Protein AF-A0A956GMB3-F1 (afdb_monomer_lite)

Structure (mmCIF, N/CA/C/O backbone):
data_AF-A0A956GMB3-F1
#
_entry.id   AF-A0A956GMB3-F1
#
loop_
_atom_site.group_PDB
_atom_site.id
_atom_site.type_symbol
_atom_site.label_atom_id
_atom_site.label_alt_id
_atom_site.label_comp_id
_atom_site.label_asym_id
_atom_site.label_entity_id
_atom_site.label_seq_id
_atom_site.pdbx_PDB_ins_code
_atom_site.Cartn_x
_atom_site.Cartn_y
_atom_site.Cartn_z
_atom_site.occupancy
_atom_site.B_iso_or_equiv
_atom_site.auth_seq_id
_atom_site.auth_comp_id
_atom_site.auth_asym_id
_atom_site.auth_atom_id
_atom_site.pdbx_PDB_model_num
ATOM 1 N N . MET A 1 1 ? -28.097 29.805 33.392 1.00 46.03 1 MET A N 1
ATOM 2 C CA . MET A 1 1 ? -26.799 29.103 33.311 1.00 46.03 1 MET A CA 1
ATOM 3 C C . MET A 1 1 ? -26.499 28.799 31.849 1.00 46.03 1 MET A C 1
ATOM 5 O O . MET A 1 1 ? -27.359 28.229 31.196 1.00 46.03 1 MET A O 1
ATOM 9 N N . ARG A 1 2 ? -25.280 29.159 31.413 1.00 43.78 2 ARG A N 1
ATOM 10 C CA . ARG A 1 2 ? -24.575 28.815 30.157 1.00 43.78 2 ARG A CA 1
ATOM 11 C C . ARG A 1 2 ? -24.922 29.593 28.876 1.00 43.78 2 ARG A C 1
ATOM 13 O O . ARG A 1 2 ? -25.643 29.125 28.006 1.00 43.78 2 ARG A O 1
ATOM 20 N N . SER A 1 3 ? -24.266 30.752 28.773 1.00 45.84 3 SER A N 1
ATOM 21 C CA . SER A 1 3 ? -23.783 31.377 27.534 1.00 45.84 3 SER A CA 1
ATOM 22 C C . SER A 1 3 ? -22.608 30.597 26.931 1.00 45.84 3 SER A C 1
ATOM 24 O O . SER A 1 3 ? -21.753 30.156 27.694 1.00 45.84 3 SER A O 1
ATOM 26 N N . LEU A 1 4 ? -22.518 30.538 25.596 1.00 49.75 4 LEU A N 1
ATOM 27 C CA . LEU A 1 4 ? -21.288 30.378 24.792 1.00 49.75 4 LEU A CA 1
ATOM 28 C C . LEU A 1 4 ? -21.549 31.108 23.454 1.00 49.75 4 LEU A C 1
ATOM 30 O O . LEU A 1 4 ? -22.354 30.645 22.656 1.00 49.75 4 LEU A O 1
ATOM 34 N N . SER A 1 5 ? -21.252 32.406 23.358 1.00 47.38 5 SER A N 1
ATOM 35 C CA . SER A 1 5 ? -19.979 33.047 22.967 1.00 47.38 5 SER A CA 1
ATOM 36 C C . SER A 1 5 ? -19.637 32.871 21.485 1.00 47.38 5 SER A C 1
ATOM 38 O O . SER A 1 5 ? -19.211 31.807 21.045 1.00 47.38 5 SER A O 1
ATOM 40 N N . SER A 1 6 ? -19.851 33.969 20.758 1.00 50.16 6 SER A N 1
ATO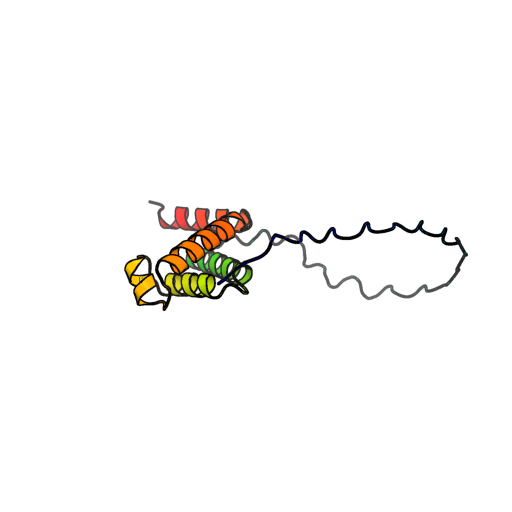M 41 C CA . SER A 1 6 ? -19.617 34.192 19.335 1.00 50.16 6 SER A CA 1
ATOM 42 C C . SER A 1 6 ? -18.199 33.872 18.870 1.00 50.16 6 SER A C 1
ATOM 44 O O . SER A 1 6 ? -17.217 34.103 19.567 1.00 50.16 6 SER A O 1
ATOM 46 N N . TYR A 1 7 ? -18.147 33.423 17.620 1.00 48.78 7 TYR A N 1
ATOM 47 C CA . TYR A 1 7 ? -16.984 33.302 16.755 1.00 48.78 7 TYR A CA 1
ATOM 48 C C . TYR A 1 7 ? -16.135 34.586 16.716 1.00 48.78 7 TYR A C 1
ATOM 50 O O . TYR A 1 7 ? -16.577 35.609 16.191 1.00 48.78 7 TYR A O 1
ATOM 58 N N . GLU A 1 8 ? -14.887 34.509 17.178 1.00 47.59 8 GLU A N 1
ATOM 59 C CA . GLU A 1 8 ? -13.828 35.449 16.802 1.00 47.59 8 GLU A CA 1
ATOM 60 C C . GLU A 1 8 ? -13.085 34.902 15.576 1.00 47.59 8 GLU A C 1
ATOM 62 O O . GLU A 1 8 ? -12.392 33.888 15.638 1.00 47.59 8 GLU A O 1
ATOM 67 N N . VAL A 1 9 ? -13.241 35.578 14.436 1.00 54.31 9 VAL A N 1
ATOM 68 C CA . VAL A 1 9 ? -12.438 35.348 13.229 1.00 54.31 9 VAL A CA 1
ATOM 69 C C . VAL A 1 9 ? -11.309 36.371 13.228 1.00 54.31 9 VAL A C 1
ATOM 71 O O . VAL A 1 9 ? -11.477 37.525 12.826 1.00 54.31 9 VAL A O 1
ATOM 74 N N . THR A 1 10 ? -10.142 35.945 13.696 1.00 49.38 10 THR A N 1
ATOM 75 C CA . THR A 1 10 ? -8.921 36.750 13.700 1.00 49.38 10 THR A CA 1
ATOM 76 C C . THR A 1 10 ? -8.421 36.929 12.265 1.00 49.38 10 THR A C 1
ATOM 78 O O . THR A 1 10 ? -7.951 35.994 11.619 1.00 49.38 10 THR A O 1
ATOM 81 N N . ARG A 1 11 ? -8.536 38.156 11.741 1.00 51.34 11 ARG A N 1
ATOM 82 C CA . ARG A 1 11 ? -7.979 38.565 10.442 1.00 51.34 11 ARG A CA 1
ATOM 83 C C . ARG A 1 11 ? -6.453 38.455 10.473 1.00 51.34 11 ARG A C 1
ATOM 85 O O . ARG A 1 11 ? -5.786 39.239 11.147 1.00 51.34 11 ARG A O 1
ATOM 92 N N . HIS A 1 12 ? -5.899 37.521 9.707 1.00 41.56 12 HIS A N 1
ATOM 93 C CA . HIS A 1 12 ? -4.457 37.432 9.512 1.00 41.56 12 HIS A CA 1
ATOM 94 C C . HIS A 1 12 ? -3.931 38.602 8.666 1.00 41.56 12 HIS A C 1
ATOM 96 O O . HIS A 1 12 ? -4.518 39.015 7.665 1.00 41.56 12 HIS A O 1
ATOM 102 N N . LYS A 1 13 ? -2.824 39.158 9.164 1.00 50.97 13 LYS A N 1
ATOM 103 C CA . LYS A 1 13 ? -2.121 40.361 8.719 1.00 50.97 13 LYS A CA 1
ATOM 104 C C . LYS A 1 13 ? -1.636 40.266 7.269 1.00 50.97 13 LYS A C 1
ATOM 106 O O . LYS A 1 13 ? -1.100 39.250 6.842 1.00 50.97 13 LYS A O 1
ATOM 111 N N . ARG A 1 14 ? -1.758 41.395 6.561 1.00 48.88 14 ARG A N 1
ATOM 112 C CA . ARG A 1 14 ? -1.132 41.673 5.263 1.00 48.88 14 ARG A CA 1
ATOM 113 C C . ARG A 1 14 ? 0.388 41.536 5.374 1.00 48.88 14 ARG A C 1
ATOM 115 O O . ARG A 1 14 ? 1.004 42.211 6.198 1.00 48.88 14 ARG A O 1
ATOM 122 N N . LEU A 1 15 ? 0.969 40.694 4.527 1.00 51.78 15 LEU A N 1
ATOM 123 C CA . LEU A 1 15 ? 2.410 40.612 4.324 1.00 51.78 15 LEU A CA 1
ATOM 124 C C . LEU A 1 15 ? 2.864 41.850 3.543 1.00 51.78 15 LEU A C 1
ATOM 126 O O . LEU A 1 15 ? 2.347 42.144 2.466 1.00 51.78 15 LEU A O 1
ATOM 130 N N . GLN A 1 16 ? 3.791 42.600 4.134 1.00 51.66 16 GLN A N 1
ATOM 131 C CA . GLN A 1 16 ? 4.478 43.720 3.503 1.00 51.66 16 GLN A CA 1
ATOM 132 C C . GLN A 1 16 ? 5.580 43.161 2.599 1.00 51.66 16 GLN A C 1
ATOM 134 O O . GLN A 1 16 ? 6.449 42.428 3.063 1.00 51.66 16 GLN A O 1
ATOM 139 N N . THR A 1 17 ? 5.541 43.498 1.313 1.00 52.00 17 THR A N 1
ATOM 140 C CA . THR A 1 17 ? 6.609 43.206 0.353 1.00 52.00 17 THR A CA 1
ATOM 141 C C . THR A 1 17 ? 7.610 44.357 0.362 1.00 52.00 17 THR A C 1
ATOM 143 O O . THR A 1 17 ? 7.262 45.484 0.008 1.00 52.00 17 THR A O 1
ATOM 146 N N . THR A 1 18 ? 8.844 44.088 0.775 1.00 55.12 18 THR A N 1
ATOM 147 C CA . THR A 1 18 ? 9.978 45.007 0.637 1.00 55.12 18 THR A CA 1
ATOM 148 C C . THR A 1 18 ? 10.533 44.953 -0.795 1.00 55.12 18 THR A C 1
ATOM 150 O O . THR A 1 18 ? 10.587 43.873 -1.386 1.00 55.12 18 THR A O 1
ATOM 153 N N . PRO A 1 19 ? 10.937 46.090 -1.390 1.00 60.25 19 PRO A N 1
ATOM 154 C CA . PRO A 1 19 ? 11.569 46.102 -2.704 1.00 60.25 19 PRO A CA 1
ATOM 155 C C . PRO A 1 19 ? 13.012 45.593 -2.612 1.00 60.25 19 PRO A C 1
ATOM 157 O O . PRO A 1 19 ? 13.801 46.046 -1.783 1.00 60.25 19 PRO A O 1
ATOM 160 N N . VAL A 1 20 ? 13.335 44.639 -3.485 1.00 53.50 20 VAL A N 1
ATOM 161 C CA . VAL A 1 20 ? 14.661 44.035 -3.640 1.00 53.50 20 VAL A CA 1
ATOM 162 C C . VAL A 1 20 ? 15.658 45.110 -4.067 1.00 53.50 20 VAL A C 1
ATOM 164 O O . VAL A 1 20 ? 15.517 45.736 -5.119 1.00 53.50 20 VAL A O 1
ATOM 167 N N . GLY A 1 21 ? 16.653 45.328 -3.210 1.00 46.09 21 GLY A N 1
ATOM 168 C CA . GLY A 1 21 ? 17.788 46.197 -3.464 1.00 46.09 21 GLY A CA 1
ATOM 169 C C . GLY A 1 21 ? 18.610 45.703 -4.652 1.00 46.09 21 GLY A C 1
ATOM 170 O O . GLY A 1 21 ? 18.929 44.524 -4.778 1.00 46.09 21 GLY A O 1
ATOM 171 N N . ARG A 1 22 ? 18.935 46.661 -5.514 1.00 52.41 22 ARG A N 1
ATOM 172 C CA . ARG A 1 22 ? 19.868 46.599 -6.635 1.00 52.41 22 ARG A CA 1
ATOM 173 C C . ARG A 1 22 ? 21.232 46.102 -6.138 1.00 52.41 22 ARG A C 1
ATOM 175 O O . ARG A 1 22 ? 21.940 46.853 -5.475 1.00 52.41 22 ARG A O 1
ATOM 182 N N . LEU A 1 23 ? 21.576 44.850 -6.430 1.00 48.50 23 LEU A N 1
ATOM 183 C CA . LEU A 1 23 ? 22.915 44.327 -6.170 1.00 48.50 23 LEU A CA 1
ATOM 184 C C . LEU A 1 23 ? 23.859 44.783 -7.282 1.00 48.50 23 LEU A C 1
ATOM 186 O O . LEU A 1 23 ? 23.586 44.599 -8.470 1.00 48.50 23 LEU A O 1
ATOM 190 N N . SER A 1 24 ? 24.925 45.441 -6.836 1.00 45.91 24 SER A N 1
ATOM 191 C CA . SER A 1 24 ? 26.066 45.902 -7.608 1.00 45.91 24 SER A CA 1
ATOM 192 C C . SER A 1 24 ? 26.701 44.766 -8.403 1.00 45.91 24 SER A C 1
ATOM 194 O O . SER A 1 24 ? 26.979 43.693 -7.872 1.00 45.91 24 SER A O 1
ATOM 196 N N . LEU A 1 25 ? 26.948 45.048 -9.680 1.00 57.09 25 LEU A N 1
ATOM 197 C CA . LEU A 1 25 ? 27.912 44.337 -10.505 1.00 57.09 25 LEU A CA 1
ATOM 198 C C . LEU A 1 25 ? 29.291 44.872 -10.092 1.00 57.09 25 LEU A C 1
ATOM 200 O O . LEU A 1 25 ? 29.662 45.972 -10.496 1.00 57.09 25 LEU A O 1
ATOM 204 N N . GLU A 1 26 ? 29.998 44.148 -9.233 1.00 58.25 26 GLU A N 1
ATOM 205 C CA . GLU A 1 26 ? 31.418 44.390 -8.982 1.00 58.25 26 GLU A CA 1
ATOM 206 C C . GLU A 1 26 ? 32.201 43.176 -9.471 1.00 58.25 26 GLU A C 1
ATOM 208 O O . GLU A 1 26 ? 31.973 42.043 -9.044 1.00 58.25 26 GLU A O 1
ATOM 213 N N . ASP A 1 27 ? 33.071 43.459 -10.438 1.00 52.47 27 ASP A N 1
ATOM 214 C CA . ASP A 1 27 ? 34.095 42.591 -10.992 1.00 52.47 27 ASP A CA 1
ATOM 215 C C . ASP A 1 27 ? 34.852 41.836 -9.898 1.00 52.47 27 ASP A C 1
ATOM 217 O O . ASP A 1 27 ? 35.451 42.429 -8.999 1.00 52.47 27 ASP A O 1
ATOM 221 N N . SER A 1 28 ? 34.900 40.512 -10.024 1.00 56.66 28 SER A N 1
ATOM 222 C CA . SER A 1 28 ? 35.886 39.702 -9.322 1.00 56.66 28 SER A CA 1
ATOM 223 C C . SER A 1 28 ? 36.520 38.734 -10.310 1.00 56.66 28 SER A C 1
ATOM 225 O O . SER A 1 28 ? 36.003 37.657 -10.604 1.00 56.66 28 SER A O 1
ATOM 227 N N . HIS A 1 29 ? 37.644 39.184 -10.868 1.00 60.25 29 HIS A N 1
ATOM 228 C CA . HIS A 1 29 ? 38.640 38.329 -11.493 1.00 60.25 29 HIS A CA 1
ATOM 229 C C . HIS A 1 29 ? 39.288 37.459 -10.410 1.00 60.25 29 HIS A C 1
ATOM 231 O O . HIS A 1 29 ? 40.018 37.963 -9.558 1.00 60.25 29 HIS A O 1
ATOM 237 N N . GLY A 1 30 ? 39.018 36.157 -10.467 1.00 50.56 30 GLY A N 1
ATOM 238 C CA . GLY A 1 30 ? 39.650 35.129 -9.651 1.00 50.56 30 GLY A CA 1
ATOM 239 C C . GLY A 1 30 ? 39.938 33.916 -10.522 1.00 50.56 30 GLY A C 1
ATOM 240 O O . GLY A 1 30 ? 39.029 33.202 -10.931 1.00 50.56 30 GLY A O 1
ATOM 241 N N . ASP A 1 31 ? 41.210 33.792 -10.862 1.00 54.00 31 ASP A N 1
ATOM 242 C CA . ASP A 1 31 ? 41.878 32.700 -11.552 1.00 54.00 31 ASP A CA 1
ATOM 243 C C . ASP A 1 31 ? 41.761 31.403 -10.732 1.00 54.00 31 ASP A C 1
ATOM 245 O O . ASP A 1 31 ? 42.225 31.378 -9.601 1.00 54.00 31 ASP A O 1
ATOM 249 N N . ASP A 1 32 ? 41.147 30.351 -11.282 1.00 52.50 32 ASP A N 1
ATOM 250 C CA . ASP A 1 32 ? 41.277 28.976 -10.772 1.00 52.50 32 ASP A CA 1
ATOM 251 C C . ASP A 1 32 ? 41.155 27.985 -11.938 1.00 52.50 32 ASP A C 1
ATOM 253 O O . ASP A 1 32 ? 40.194 27.228 -12.111 1.00 52.50 32 ASP A O 1
ATOM 257 N N . ALA A 1 33 ? 42.180 28.005 -12.787 1.00 54.84 33 ALA A N 1
ATOM 258 C CA . ALA A 1 33 ? 42.469 26.926 -13.713 1.00 54.84 33 ALA A CA 1
ATOM 259 C C . ALA A 1 33 ? 43.048 25.724 -12.947 1.00 54.84 33 ALA A C 1
ATOM 261 O O . ALA A 1 33 ? 44.259 25.535 -12.945 1.00 54.84 33 ALA A O 1
ATOM 262 N N . GLN A 1 34 ? 42.204 24.904 -12.306 1.00 54.72 34 GLN A N 1
ATOM 263 C CA . GLN A 1 34 ? 42.493 23.485 -12.022 1.00 54.72 34 GLN A CA 1
ATOM 264 C C . GLN A 1 34 ? 41.299 22.772 -11.371 1.00 54.72 34 GLN A C 1
ATOM 266 O O . GLN A 1 34 ? 41.191 22.666 -10.155 1.00 54.72 34 GLN A O 1
ATOM 271 N N . LEU A 1 35 ? 40.414 22.210 -12.194 1.00 49.53 35 LEU A N 1
ATOM 272 C CA . LEU A 1 35 ? 39.477 21.162 -11.766 1.00 49.53 35 LEU A CA 1
ATOM 273 C C . LEU A 1 35 ? 39.137 20.248 -12.951 1.00 49.53 35 LEU A C 1
ATOM 275 O O . LEU A 1 35 ? 37.991 19.906 -13.216 1.00 49.53 35 LEU A O 1
ATOM 279 N N . ASP A 1 36 ? 40.183 19.850 -13.674 1.00 48.91 36 ASP A N 1
ATOM 280 C CA . ASP A 1 36 ? 40.110 18.992 -14.854 1.00 48.91 36 ASP A CA 1
ATOM 281 C C . ASP A 1 36 ? 40.600 17.576 -14.494 1.00 48.91 36 ASP A C 1
ATOM 283 O O . ASP A 1 36 ? 41.673 17.154 -14.910 1.00 48.91 36 ASP A O 1
ATOM 287 N N . ALA A 1 37 ? 39.880 16.871 -13.601 1.00 49.94 37 ALA A N 1
ATOM 288 C CA . ALA A 1 37 ? 40.181 15.462 -13.264 1.00 49.94 37 ALA A CA 1
ATOM 289 C C . ALA A 1 37 ? 39.091 14.679 -12.487 1.00 49.94 37 ALA A C 1
ATOM 291 O O . ALA A 1 37 ? 39.386 13.602 -11.974 1.00 49.94 37 ALA A O 1
ATOM 292 N N . ALA A 1 38 ? 37.847 15.163 -12.354 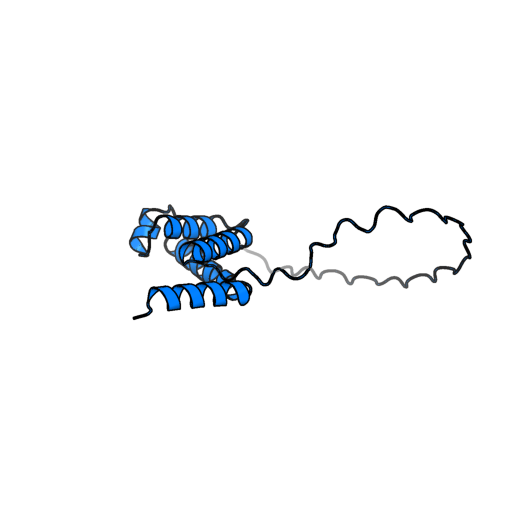1.00 48.34 38 ALA A N 1
ATOM 293 C CA . ALA A 1 38 ? 36.840 14.482 -11.515 1.00 48.34 38 ALA A CA 1
ATOM 294 C C . ALA A 1 38 ? 35.473 14.239 -12.182 1.00 48.34 38 ALA A C 1
ATOM 296 O O . ALA A 1 38 ? 34.498 13.949 -11.492 1.00 48.34 38 ALA A O 1
ATOM 297 N N . MET A 1 39 ? 35.374 14.331 -13.515 1.00 51.91 39 MET A N 1
ATOM 298 C CA . MET A 1 39 ? 34.082 14.288 -14.223 1.00 51.91 39 MET A CA 1
ATOM 299 C C . MET A 1 39 ? 33.935 13.181 -15.283 1.00 51.91 39 MET A C 1
ATOM 301 O O . MET A 1 39 ? 33.262 13.369 -16.291 1.00 51.91 39 MET A O 1
ATOM 305 N N . THR A 1 40 ? 34.492 11.986 -15.055 1.00 49.94 40 THR A N 1
ATOM 306 C CA . THR A 1 40 ? 34.295 10.835 -15.973 1.00 49.94 40 THR A CA 1
ATOM 307 C C . THR A 1 40 ? 33.822 9.527 -15.329 1.00 49.94 40 THR A C 1
ATOM 309 O O . THR A 1 40 ? 33.762 8.509 -16.013 1.00 49.94 40 THR A O 1
ATOM 312 N N . CYS A 1 41 ? 33.359 9.535 -14.072 1.00 45.69 41 CYS A N 1
ATOM 313 C CA . CYS A 1 41 ? 32.909 8.305 -13.394 1.00 45.69 41 CYS A CA 1
ATOM 314 C C . CYS A 1 41 ? 31.404 8.212 -13.073 1.00 45.69 41 CYS A C 1
ATOM 316 O O . CYS A 1 41 ? 31.027 7.310 -12.339 1.00 45.69 41 CYS A O 1
ATOM 318 N N . ASN A 1 42 ? 30.532 9.057 -13.640 1.00 45.69 42 ASN A N 1
ATOM 319 C CA . ASN A 1 42 ? 29.064 8.887 -13.535 1.00 45.69 42 ASN A CA 1
ATOM 320 C C . ASN A 1 42 ? 28.393 8.614 -14.894 1.00 45.69 42 ASN A C 1
ATOM 322 O O . ASN A 1 42 ? 27.225 8.911 -15.127 1.00 45.69 42 ASN A O 1
ATOM 326 N N . GLY A 1 43 ? 29.131 7.993 -15.814 1.00 44.59 43 GLY A N 1
ATOM 327 C CA . GLY A 1 43 ? 28.636 7.563 -17.122 1.00 44.59 43 GLY A CA 1
ATOM 328 C C . GLY A 1 43 ? 27.816 6.268 -17.105 1.00 44.59 43 GLY A C 1
ATOM 329 O O . GLY A 1 43 ? 27.994 5.460 -18.009 1.00 44.59 43 GLY A O 1
ATOM 330 N N . ASN A 1 44 ? 26.940 6.047 -16.115 1.00 48.28 44 ASN A N 1
ATOM 331 C CA . ASN A 1 44 ? 26.023 4.893 -16.106 1.00 48.28 44 ASN A CA 1
ATOM 332 C C . ASN A 1 44 ? 24.536 5.248 -15.912 1.00 48.28 44 ASN A C 1
ATOM 334 O O . ASN A 1 44 ? 23.699 4.355 -15.806 1.00 48.28 44 ASN A O 1
ATOM 338 N N . GLU A 1 45 ? 24.176 6.531 -15.970 1.00 46.41 45 GLU A N 1
ATOM 339 C CA . GLU A 1 45 ? 22.778 6.999 -15.988 1.00 46.41 45 GLU A CA 1
ATOM 340 C C . GLU A 1 45 ? 22.190 7.098 -17.406 1.00 46.41 45 GLU A C 1
ATOM 342 O O . GLU A 1 45 ? 21.257 7.849 -17.687 1.00 46.41 45 GLU A O 1
ATOM 347 N N . ARG A 1 46 ? 22.696 6.277 -18.332 1.00 44.88 46 ARG A N 1
ATOM 348 C CA . ARG A 1 46 ? 21.977 5.994 -19.575 1.00 44.88 46 ARG A CA 1
ATOM 349 C C . ARG A 1 46 ? 20.805 5.079 -19.252 1.00 44.88 46 ARG A C 1
ATOM 351 O O . ARG A 1 46 ? 20.944 3.861 -19.207 1.00 44.88 46 ARG A O 1
ATOM 358 N N . THR A 1 47 ? 19.658 5.709 -19.006 1.00 47.22 47 THR A N 1
ATOM 359 C CA . THR A 1 47 ? 18.350 5.209 -19.443 1.00 47.22 47 THR A CA 1
ATOM 360 C C . THR A 1 47 ? 18.147 3.716 -19.187 1.00 47.22 47 THR A C 1
ATOM 362 O O . THR A 1 47 ? 17.900 2.933 -20.107 1.00 47.22 47 THR A O 1
ATOM 365 N N . ARG A 1 48 ? 18.171 3.308 -17.909 1.00 46.31 48 ARG A N 1
ATOM 366 C CA . ARG A 1 48 ? 17.446 2.098 -17.515 1.00 46.31 48 ARG A CA 1
ATOM 367 C C . ARG A 1 48 ? 15.974 2.373 -17.788 1.00 46.31 48 ARG A C 1
ATOM 369 O O . ARG A 1 48 ? 15.249 2.873 -16.935 1.00 46.31 48 ARG A O 1
ATOM 376 N N . ARG A 1 49 ? 15.546 2.056 -19.013 1.00 47.75 49 ARG A N 1
ATOM 377 C CA . ARG A 1 49 ? 14.167 1.684 -19.320 1.00 47.75 49 ARG A CA 1
ATOM 378 C C . ARG A 1 49 ? 13.704 0.866 -18.109 1.00 47.75 49 ARG A C 1
ATOM 380 O O . ARG A 1 49 ? 14.433 -0.077 -17.778 1.00 47.75 49 ARG A O 1
ATOM 387 N N . PRO A 1 50 ? 12.633 1.260 -17.391 1.00 52.06 50 PRO A N 1
ATOM 388 C CA . PRO A 1 50 ? 12.196 0.511 -16.221 1.00 52.06 50 PRO A CA 1
ATOM 389 C C . PRO A 1 50 ? 12.102 -0.940 -16.668 1.00 52.06 50 PRO A C 1
ATOM 391 O O . PRO A 1 50 ? 11.475 -1.240 -17.687 1.00 52.06 50 PRO A O 1
ATOM 394 N N . LYS A 1 51 ? 12.916 -1.781 -16.027 1.00 52.88 51 LYS A N 1
ATOM 395 C CA . LYS A 1 51 ? 13.113 -3.177 -16.394 1.00 52.88 51 LYS A CA 1
ATOM 396 C C . LYS A 1 51 ? 11.713 -3.775 -16.338 1.00 52.88 51 LYS A C 1
ATOM 398 O O . LYS A 1 51 ? 11.174 -3.876 -15.241 1.00 52.88 51 LYS A O 1
ATOM 403 N N . ARG A 1 52 ? 11.091 -4.031 -17.499 1.00 54.81 52 ARG A N 1
ATOM 404 C CA . ARG A 1 52 ? 9.776 -4.680 -17.557 1.00 54.81 52 ARG A CA 1
ATOM 405 C C . ARG A 1 52 ? 9.896 -5.905 -16.665 1.00 54.81 52 ARG A C 1
ATOM 407 O O . ARG A 1 52 ? 10.833 -6.681 -16.867 1.00 54.81 52 ARG A O 1
ATOM 414 N N . ALA A 1 53 ? 9.069 -5.972 -15.627 1.00 54.41 53 ALA A N 1
ATOM 415 C CA . ALA A 1 53 ? 9.127 -7.050 -14.659 1.00 54.41 53 ALA A CA 1
ATOM 416 C C . ALA A 1 53 ? 9.070 -8.370 -15.433 1.00 54.41 53 ALA A C 1
ATOM 418 O O . ALA A 1 53 ? 8.176 -8.566 -16.255 1.00 54.41 53 ALA A O 1
ATOM 419 N N . ALA A 1 54 ? 10.080 -9.222 -15.259 1.00 62.12 54 ALA A N 1
ATOM 420 C CA . ALA A 1 54 ? 10.197 -10.443 -16.050 1.00 62.12 54 ALA A CA 1
ATOM 421 C C . ALA A 1 54 ? 9.231 -11.530 -15.548 1.00 62.12 54 ALA A C 1
ATOM 423 O O . ALA A 1 54 ? 9.033 -12.538 -16.220 1.00 62.12 54 ALA A O 1
ATOM 424 N N . SER A 1 55 ? 8.629 -11.322 -14.372 1.00 69.69 55 SER A N 1
ATOM 425 C CA . SER A 1 55 ? 7.631 -12.199 -13.769 1.00 69.69 55 SER A CA 1
ATOM 426 C C . SER A 1 55 ? 6.593 -11.403 -12.973 1.00 69.69 55 SER A C 1
ATOM 428 O O . SER A 1 55 ? 6.867 -10.291 -12.514 1.00 69.69 55 SER A O 1
ATOM 430 N N . LEU A 1 56 ? 5.416 -12.004 -12.769 1.00 71.75 56 LEU A N 1
ATOM 431 C CA . LEU A 1 56 ? 4.349 -11.471 -11.914 1.00 71.75 56 LEU A CA 1
ATOM 432 C C . LEU A 1 56 ? 4.850 -11.140 -10.501 1.00 71.75 56 LEU A C 1
ATOM 434 O O . LEU A 1 56 ? 4.513 -10.088 -9.972 1.00 71.75 56 LEU A O 1
ATOM 438 N N . VAL A 1 57 ? 5.710 -11.994 -9.940 1.00 77.31 57 VAL A N 1
ATOM 439 C CA . VAL A 1 57 ? 6.295 -11.810 -8.603 1.00 77.31 57 VAL A CA 1
ATOM 440 C C . VAL A 1 57 ? 7.169 -10.553 -8.546 1.00 77.31 57 VAL A C 1
ATOM 442 O O . VAL A 1 57 ? 7.034 -9.733 -7.645 1.00 77.31 57 VAL A O 1
ATOM 445 N N . GLU A 1 58 ? 8.021 -10.327 -9.551 1.00 76.88 58 GLU A N 1
ATOM 446 C CA . GLU A 1 58 ? 8.829 -9.101 -9.603 1.00 76.88 58 GLU A CA 1
ATOM 447 C C . GLU A 1 58 ? 7.964 -7.841 -9.772 1.00 76.88 58 GLU A C 1
ATOM 449 O O . GLU A 1 58 ? 8.310 -6.778 -9.250 1.00 76.88 58 GLU A O 1
ATOM 454 N N . ALA A 1 59 ? 6.851 -7.940 -10.506 1.00 76.69 59 ALA A N 1
ATOM 455 C CA . ALA A 1 59 ? 5.924 -6.828 -10.700 1.00 76.69 59 ALA A CA 1
ATOM 456 C C . ALA A 1 59 ? 5.170 -6.496 -9.404 1.00 76.69 59 ALA A C 1
ATOM 458 O O . ALA A 1 59 ? 5.066 -5.320 -9.042 1.00 76.69 59 ALA A O 1
ATOM 459 N N . SER A 1 60 ? 4.687 -7.519 -8.687 1.00 78.69 60 SER A N 1
ATOM 460 C CA . SER A 1 60 ? 4.023 -7.349 -7.394 1.00 78.69 60 SER A CA 1
ATOM 461 C C . SER A 1 60 ? 4.971 -6.765 -6.356 1.00 78.69 60 SER A C 1
ATOM 463 O O . SER A 1 60 ? 4.596 -5.815 -5.674 1.00 78.69 60 SER A O 1
ATOM 465 N N . ASP A 1 61 ? 6.217 -7.238 -6.296 1.00 82.88 61 ASP A N 1
ATOM 466 C CA . ASP A 1 61 ? 7.216 -6.736 -5.348 1.00 82.88 61 ASP A CA 1
ATOM 467 C C . ASP A 1 61 ? 7.542 -5.259 -5.598 1.00 82.88 61 ASP A C 1
ATOM 469 O O . ASP A 1 61 ? 7.607 -4.459 -4.662 1.00 82.88 61 ASP A O 1
ATOM 473 N N . GLN A 1 62 ? 7.702 -4.859 -6.865 1.00 81.25 62 GLN A N 1
ATOM 474 C CA . GLN A 1 62 ? 7.940 -3.457 -7.224 1.00 81.25 62 GLN A CA 1
ATOM 475 C C . GLN A 1 62 ? 6.742 -2.563 -6.888 1.00 81.25 62 GLN A C 1
ATOM 477 O O . GLN A 1 62 ? 6.926 -1.443 -6.400 1.00 81.25 62 GLN A O 1
ATOM 482 N N . LEU A 1 63 ? 5.521 -3.047 -7.121 1.00 82.50 63 LEU A N 1
ATOM 483 C CA . LEU A 1 63 ? 4.296 -2.317 -6.807 1.00 82.50 63 LEU A CA 1
ATOM 484 C C . LEU A 1 63 ? 4.108 -2.171 -5.289 1.00 82.50 63 LEU A C 1
ATOM 486 O O . LEU A 1 63 ? 3.859 -1.062 -4.814 1.00 82.50 63 LEU A O 1
ATOM 490 N N . LEU A 1 64 ? 4.314 -3.244 -4.518 1.00 84.44 64 LEU A N 1
ATOM 491 C CA . LEU A 1 64 ? 4.272 -3.227 -3.053 1.00 84.44 64 LEU A CA 1
ATOM 492 C C . LEU A 1 64 ? 5.353 -2.313 -2.469 1.00 84.44 64 LEU A C 1
ATOM 494 O O . LEU A 1 64 ? 5.065 -1.511 -1.579 1.00 84.44 64 LEU A O 1
ATOM 498 N N . ALA A 1 65 ? 6.579 -2.362 -2.996 1.00 85.19 65 ALA A N 1
ATOM 499 C CA . ALA A 1 65 ? 7.655 -1.465 -2.584 1.00 85.19 65 ALA A CA 1
ATOM 500 C C . ALA A 1 65 ? 7.304 0.008 -2.859 1.00 85.19 65 ALA A C 1
ATOM 502 O O . ALA A 1 65 ? 7.484 0.861 -1.986 1.00 85.19 65 ALA A O 1
ATOM 503 N N . GLY A 1 66 ? 6.749 0.313 -4.037 1.00 83.69 66 GLY A N 1
ATOM 504 C CA . GLY A 1 66 ? 6.284 1.657 -4.385 1.00 83.69 66 GLY A CA 1
ATOM 505 C C . GLY A 1 66 ? 5.175 2.155 -3.455 1.00 83.69 66 GLY A C 1
ATOM 506 O O . GLY A 1 66 ? 5.250 3.273 -2.939 1.00 83.69 66 GLY A O 1
ATOM 507 N N . LEU A 1 67 ? 4.182 1.309 -3.174 1.00 84.00 67 LEU A N 1
ATOM 508 C CA . LEU A 1 67 ? 3.096 1.626 -2.246 1.00 84.00 67 LEU A CA 1
ATOM 509 C C . LEU A 1 67 ? 3.595 1.833 -0.815 1.00 84.00 67 LEU A C 1
ATOM 511 O O . LEU A 1 67 ? 3.161 2.778 -0.163 1.00 84.00 67 LEU A O 1
ATOM 515 N N . ARG A 1 68 ? 4.545 1.024 -0.333 1.00 85.94 68 ARG A N 1
ATOM 516 C CA . ARG A 1 68 ? 5.155 1.189 0.999 1.00 85.94 68 ARG A CA 1
ATOM 517 C C . ARG A 1 68 ? 5.892 2.519 1.144 1.00 85.94 68 ARG A C 1
ATOM 519 O O . ARG A 1 68 ? 5.817 3.147 2.199 1.00 85.94 68 ARG A O 1
ATOM 526 N N . ILE A 1 69 ? 6.575 2.977 0.092 1.00 86.94 69 ILE A N 1
ATOM 527 C CA . ILE A 1 69 ? 7.234 4.292 0.087 1.00 86.94 69 ILE A CA 1
ATOM 528 C C . ILE A 1 69 ? 6.194 5.416 0.166 1.00 86.94 69 ILE A C 1
ATOM 530 O O . ILE A 1 69 ? 6.374 6.353 0.944 1.00 86.94 69 ILE A O 1
ATOM 534 N N . LEU A 1 70 ? 5.098 5.316 -0.592 1.00 82.75 70 LEU A N 1
ATOM 535 C CA . LEU A 1 70 ? 4.017 6.312 -0.587 1.00 82.75 70 LEU A CA 1
ATOM 536 C C . LEU A 1 70 ? 3.203 6.306 0.714 1.00 82.75 70 LEU A C 1
ATOM 538 O O . LEU A 1 70 ? 2.759 7.357 1.170 1.00 82.75 70 LEU A O 1
ATOM 542 N N . ALA A 1 71 ? 3.047 5.140 1.337 1.00 88.38 71 ALA A N 1
ATOM 543 C CA . ALA A 1 71 ? 2.359 4.965 2.610 1.00 88.38 71 ALA A CA 1
ATOM 544 C C . ALA A 1 71 ? 3.217 5.364 3.822 1.00 88.38 71 ALA A C 1
ATOM 546 O O . ALA A 1 71 ? 2.759 5.261 4.960 1.00 88.38 71 ALA A O 1
ATOM 547 N N . ARG A 1 72 ? 4.463 5.820 3.625 1.00 86.31 72 ARG A N 1
ATOM 548 C CA . ARG A 1 72 ? 5.373 6.162 4.724 1.00 86.31 72 ARG A CA 1
ATOM 549 C C . ARG A 1 72 ? 4.781 7.291 5.580 1.00 86.31 72 ARG A C 1
ATOM 551 O O . ARG A 1 72 ? 4.748 8.445 5.170 1.00 86.31 72 ARG A O 1
ATOM 558 N N . GLY A 1 73 ? 4.335 6.939 6.787 1.00 85.44 73 GLY A N 1
ATOM 559 C CA . GLY A 1 73 ? 3.648 7.844 7.720 1.00 85.44 73 GLY A CA 1
ATOM 560 C C . GLY A 1 73 ? 2.153 7.556 7.912 1.00 85.44 73 GLY A C 1
ATOM 561 O O . GLY A 1 73 ? 1.540 8.153 8.792 1.00 85.44 73 GLY A O 1
ATOM 562 N N . ASP A 1 74 ? 1.575 6.620 7.156 1.00 90.69 74 ASP A N 1
ATOM 563 C CA . ASP A 1 74 ? 0.182 6.186 7.281 1.00 90.69 74 ASP A CA 1
ATOM 564 C C . ASP A 1 74 ? 0.097 4.720 7.721 1.00 90.69 74 ASP A C 1
ATOM 566 O O . ASP A 1 74 ? -0.044 3.801 6.914 1.00 90.69 74 ASP A O 1
ATOM 570 N N . ALA A 1 75 ? 0.164 4.503 9.037 1.00 90.06 75 ALA A N 1
ATOM 571 C CA . ALA A 1 75 ? 0.188 3.165 9.630 1.00 90.06 75 ALA A CA 1
ATOM 572 C C . ALA A 1 75 ? -1.006 2.288 9.215 1.00 90.06 75 ALA A C 1
ATOM 574 O O . ALA A 1 75 ? -0.863 1.076 9.090 1.00 90.06 75 ALA A O 1
ATOM 575 N N . GLN A 1 76 ? -2.173 2.889 8.964 1.00 91.75 76 GLN A N 1
ATOM 576 C CA . GLN A 1 76 ? -3.376 2.145 8.584 1.00 91.75 76 GLN A CA 1
ATOM 577 C C . GLN A 1 76 ? -3.294 1.628 7.147 1.00 91.75 76 GLN A C 1
ATOM 579 O O . GLN 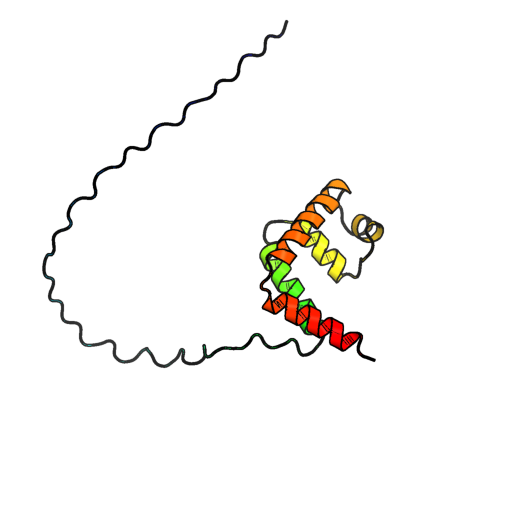A 1 76 ? -3.798 0.549 6.854 1.00 91.75 76 GLN A O 1
ATOM 584 N N . VAL A 1 77 ? -2.670 2.391 6.246 1.00 90.81 77 VAL A N 1
ATOM 585 C CA . VAL A 1 77 ? -2.438 1.949 4.865 1.00 90.81 77 VAL A CA 1
ATOM 586 C C . VAL A 1 77 ? -1.336 0.894 4.831 1.00 90.81 77 VAL A C 1
ATOM 588 O O . VAL A 1 77 ? -1.489 -0.097 4.127 1.00 90.81 77 VAL A O 1
ATOM 591 N N . THR A 1 78 ? -0.280 1.045 5.635 1.00 90.62 78 THR A N 1
ATOM 592 C CA . THR A 1 78 ? 0.769 0.022 5.762 1.00 90.62 78 THR A CA 1
ATOM 593 C C . THR A 1 78 ? 0.208 -1.308 6.262 1.00 90.62 78 THR A C 1
ATOM 595 O O . THR A 1 78 ? 0.423 -2.321 5.611 1.00 90.62 78 THR A O 1
ATOM 598 N N . GLN A 1 79 ? -0.596 -1.304 7.334 1.00 91.44 79 GLN A N 1
ATOM 599 C CA . GLN A 1 79 ? -1.264 -2.518 7.831 1.00 91.44 79 GLN A CA 1
ATOM 600 C C . GLN A 1 79 ? -2.145 -3.181 6.767 1.00 91.44 79 GLN A C 1
ATOM 602 O O . GLN A 1 79 ? -2.209 -4.403 6.685 1.00 91.44 79 GLN A O 1
ATOM 607 N N . LEU A 1 80 ? -2.813 -2.375 5.938 1.00 90.38 80 LEU A N 1
ATOM 608 C CA . LEU A 1 80 ? -3.630 -2.877 4.841 1.00 90.38 80 LEU A CA 1
ATOM 609 C C . LEU A 1 80 ? -2.773 -3.555 3.757 1.00 90.38 80 LEU A C 1
ATOM 611 O O . LEU A 1 80 ? -3.154 -4.604 3.250 1.00 90.38 80 LEU A O 1
ATOM 615 N N . ILE A 1 81 ? -1.622 -2.970 3.413 1.00 89.56 81 ILE A N 1
ATOM 616 C CA . ILE A 1 81 ? -0.666 -3.540 2.451 1.00 89.56 81 ILE A CA 1
ATOM 617 C C . ILE A 1 81 ? -0.086 -4.855 2.985 1.00 89.56 81 ILE A C 1
ATOM 619 O O . ILE A 1 81 ? -0.033 -5.832 2.246 1.00 89.56 81 ILE A O 1
ATOM 623 N N . ASP A 1 82 ? 0.293 -4.896 4.262 1.00 89.94 82 ASP A N 1
ATOM 624 C CA . ASP A 1 82 ? 0.849 -6.097 4.891 1.00 89.94 82 ASP A CA 1
ATOM 625 C C . ASP A 1 82 ? -0.194 -7.231 4.961 1.00 89.94 82 ASP A C 1
ATOM 627 O O . ASP A 1 82 ? 0.139 -8.391 4.733 1.00 89.94 82 ASP A O 1
ATOM 631 N N . ALA A 1 83 ? -1.474 -6.909 5.188 1.00 90.31 83 ALA A N 1
ATOM 632 C CA . ALA A 1 83 ? -2.559 -7.891 5.129 1.00 90.31 83 ALA A CA 1
ATOM 633 C C . ALA A 1 83 ? -2.730 -8.491 3.721 1.00 90.31 83 ALA A C 1
ATOM 635 O O . ALA A 1 83 ? -2.915 -9.700 3.589 1.00 90.31 83 ALA A O 1
ATOM 636 N N . TYR A 1 84 ? -2.618 -7.673 2.668 1.00 88.25 84 TYR A N 1
ATOM 637 C CA . TYR A 1 84 ? -2.643 -8.171 1.289 1.00 88.25 84 TYR A CA 1
ATOM 638 C C . TYR A 1 84 ? -1.425 -9.040 0.960 1.00 88.25 84 TYR A C 1
ATOM 640 O O . TYR A 1 84 ? -1.575 -10.063 0.300 1.00 88.25 84 TYR A O 1
ATOM 648 N N . GLU A 1 85 ? -0.234 -8.678 1.444 1.00 87.00 85 GLU A N 1
ATOM 649 C CA . GLU A 1 85 ? 0.979 -9.494 1.279 1.00 87.00 85 GLU A CA 1
ATOM 650 C C . GLU A 1 85 ? 0.863 -10.846 2.007 1.00 87.00 85 GLU A C 1
ATOM 652 O O . GLU A 1 85 ? 1.351 -11.860 1.514 1.00 87.00 85 GLU A O 1
ATOM 657 N N . ALA A 1 86 ? 0.145 -10.889 3.133 1.00 86.62 86 ALA A N 1
ATOM 658 C CA . ALA A 1 86 ? -0.180 -12.120 3.854 1.00 86.62 86 ALA A CA 1
ATOM 659 C C . ALA A 1 86 ? -1.276 -12.977 3.180 1.00 86.62 86 ALA A C 1
ATOM 661 O O . ALA A 1 86 ? -1.623 -14.036 3.703 1.00 86.62 86 ALA A O 1
ATOM 662 N N . GLY A 1 87 ? -1.830 -12.538 2.044 1.00 86.44 87 GLY A N 1
ATOM 663 C CA . GLY A 1 87 ? -2.874 -13.255 1.306 1.00 86.44 87 GLY A CA 1
ATOM 664 C C . GLY A 1 87 ? -4.296 -13.033 1.829 1.00 86.44 87 GLY A C 1
ATOM 665 O O . GLY A 1 87 ? -5.200 -13.783 1.472 1.00 86.44 87 GLY A O 1
ATOM 666 N N . CYS A 1 88 ? -4.524 -12.020 2.671 1.00 89.25 88 CYS A N 1
ATOM 667 C CA . CYS A 1 88 ? -5.873 -11.656 3.102 1.00 89.25 88 CYS A CA 1
ATOM 668 C C . CYS A 1 88 ? -6.546 -10.812 2.011 1.00 89.25 88 CYS A C 1
ATOM 670 O O . CYS A 1 88 ? -6.293 -9.612 1.891 1.00 89.25 88 CYS A O 1
ATOM 672 N N . GLU A 1 89 ? -7.407 -11.432 1.208 1.00 85.56 89 GLU A N 1
ATOM 673 C CA . GLU A 1 89 ? -8.096 -10.753 0.103 1.00 85.56 89 GLU A CA 1
ATOM 674 C C . GLU A 1 89 ? -9.462 -10.200 0.523 1.00 85.56 89 GLU A C 1
ATOM 676 O O . GLU A 1 89 ? -9.871 -9.114 0.090 1.00 85.56 89 GLU A O 1
ATOM 681 N N . GLU A 1 90 ? -10.163 -10.916 1.403 1.00 89.19 90 GLU A N 1
ATOM 682 C CA . GLU A 1 90 ? -11.500 -10.536 1.832 1.00 89.19 90 GLU A CA 1
ATOM 683 C C . GLU A 1 90 ? -11.478 -9.494 2.949 1.00 89.19 90 GLU A C 1
ATOM 685 O O . GLU A 1 90 ? -10.660 -9.504 3.868 1.00 89.19 90 GLU A O 1
ATOM 690 N N . ARG A 1 91 ? -12.463 -8.592 2.923 1.00 89.38 91 ARG A N 1
ATOM 691 C CA . ARG A 1 91 ? -12.627 -7.567 3.962 1.00 89.38 91 ARG A CA 1
ATOM 692 C C . ARG A 1 91 ? -12.761 -8.174 5.362 1.00 89.38 91 ARG A C 1
ATOM 694 O O . ARG A 1 91 ? -12.285 -7.563 6.313 1.00 89.38 91 ARG A O 1
ATOM 701 N N . ALA A 1 92 ? -13.447 -9.310 5.495 1.00 89.25 92 ALA A N 1
ATOM 702 C CA . ALA A 1 92 ? -13.623 -9.974 6.783 1.00 89.25 92 ALA A CA 1
ATOM 703 C C . ALA A 1 92 ? -12.280 -10.469 7.336 1.00 89.25 92 ALA A C 1
ATOM 705 O O . ALA A 1 92 ? -11.968 -10.185 8.490 1.00 89.25 92 ALA A O 1
ATOM 706 N N . ASP A 1 93 ? -11.464 -11.096 6.489 1.00 88.69 93 ASP A N 1
ATOM 707 C CA . ASP A 1 93 ? -10.135 -11.587 6.855 1.00 88.69 93 ASP A CA 1
ATOM 708 C C . ASP A 1 93 ? -9.197 -10.439 7.201 1.00 88.69 93 ASP A C 1
ATOM 710 O O . ASP A 1 93 ? -8.548 -10.460 8.239 1.00 88.69 93 ASP A O 1
ATOM 714 N N . ILE A 1 94 ? -9.199 -9.369 6.404 1.00 88.62 94 ILE A N 1
ATOM 715 C CA . ILE A 1 94 ? -8.379 -8.187 6.681 1.00 88.62 94 ILE A CA 1
ATOM 716 C C . ILE A 1 94 ? -8.761 -7.570 8.029 1.00 88.62 94 ILE A C 1
ATOM 718 O O . ILE A 1 94 ? -7.880 -7.223 8.804 1.00 88.62 94 ILE A O 1
ATOM 722 N N . LEU A 1 95 ? -10.051 -7.439 8.346 1.00 91.25 95 LEU A N 1
ATOM 723 C CA . LEU A 1 95 ? -10.498 -6.926 9.649 1.00 91.25 95 LEU A CA 1
ATOM 724 C C . LEU A 1 95 ? -10.243 -7.908 10.805 1.00 91.25 95 LEU A C 1
ATOM 726 O O . LEU A 1 95 ? -10.206 -7.482 11.952 1.00 91.25 95 LEU A O 1
ATOM 730 N N . GLY A 1 96 ? -10.112 -9.205 10.524 1.00 89.31 96 GLY A N 1
ATOM 731 C CA . GLY A 1 96 ? -9.753 -10.218 11.519 1.00 89.31 96 GLY A CA 1
ATOM 732 C C . GLY A 1 96 ? -8.246 -10.298 11.776 1.00 89.31 96 GLY A C 1
ATOM 733 O O . GLY A 1 96 ? -7.827 -10.575 12.896 1.00 89.31 96 GLY A O 1
ATOM 734 N N . CYS A 1 97 ? -7.435 -10.038 10.750 1.00 90.12 97 CYS A N 1
ATOM 735 C CA . CYS A 1 97 ? -5.975 -10.065 10.805 1.00 90.12 97 CYS A CA 1
ATOM 736 C 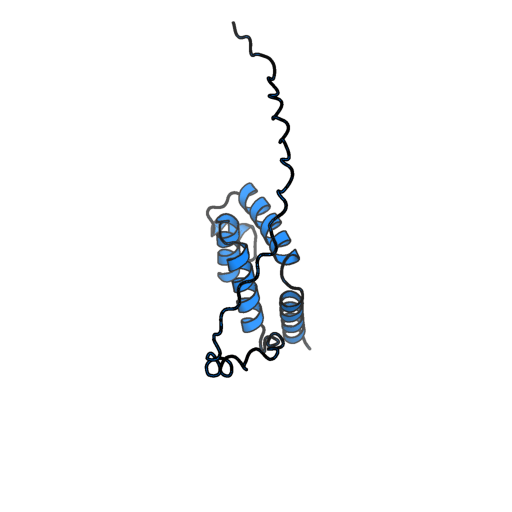C . CYS A 1 97 ? -5.360 -8.703 11.150 1.00 90.12 97 CYS A C 1
ATOM 738 O O . CYS A 1 97 ? -4.203 -8.641 11.561 1.00 90.12 97 CYS A O 1
ATOM 740 N N . THR A 1 98 ? -6.112 -7.613 10.987 1.00 88.94 98 THR A N 1
ATOM 741 C CA . THR A 1 98 ? -5.698 -6.259 11.370 1.00 88.94 98 THR A CA 1
ATOM 742 C C . THR A 1 98 ? -6.567 -5.745 12.509 1.00 88.94 98 THR A C 1
ATOM 744 O O . THR A 1 98 ? -7.774 -5.947 12.514 1.00 88.94 98 THR A O 1
ATOM 747 N N . ASP A 1 99 ? -5.990 -4.973 13.430 1.00 89.88 99 ASP A N 1
ATOM 748 C CA . ASP A 1 99 ? -6.747 -4.292 14.496 1.00 89.88 99 ASP A CA 1
ATOM 749 C C . ASP A 1 99 ? -7.530 -3.058 13.986 1.00 89.88 99 ASP A C 1
ATOM 751 O O . ASP A 1 99 ? -7.812 -2.111 14.729 1.00 89.88 99 ASP A O 1
ATOM 755 N N . LEU A 1 100 ? -7.853 -3.008 12.691 1.00 90.88 100 LEU A N 1
ATOM 756 C CA . LEU A 1 100 ? -8.564 -1.891 12.086 1.00 90.88 100 LEU A CA 1
ATOM 757 C C . LEU A 1 100 ? -10.064 -2.013 12.332 1.00 90.88 100 LEU A C 1
ATOM 759 O O . LEU A 1 100 ? -10.697 -3.035 12.090 1.00 90.88 100 LEU A O 1
ATOM 763 N N . THR A 1 101 ? -10.684 -0.900 12.701 1.00 93.62 101 THR A N 1
ATOM 764 C CA . THR A 1 101 ? -12.142 -0.780 12.635 1.00 93.62 101 THR A CA 1
ATOM 765 C C . THR A 1 101 ? -12.610 -0.664 11.183 1.00 93.62 101 THR A C 1
ATOM 767 O O . THR A 1 101 ? -11.895 -0.177 10.305 1.00 93.62 101 THR A O 1
ATOM 770 N N . GLU A 1 102 ? -13.875 -0.992 10.924 1.00 93.38 102 GLU A N 1
ATOM 771 C CA . GLU A 1 102 ? -14.484 -0.858 9.596 1.00 93.38 102 GLU A CA 1
ATOM 772 C C . GLU A 1 102 ? -14.342 0.555 8.989 1.00 93.38 102 GLU A C 1
ATOM 774 O O . GLU A 1 102 ? -14.153 0.718 7.779 1.00 93.38 102 GLU A O 1
ATOM 779 N N . ALA A 1 103 ? -14.459 1.602 9.810 1.00 93.06 103 ALA A N 1
ATOM 780 C CA . ALA A 1 103 ? -14.301 2.977 9.344 1.00 93.06 103 ALA A CA 1
ATOM 781 C C . ALA A 1 103 ? -12.847 3.272 8.940 1.00 93.06 103 ALA A C 1
ATOM 783 O O . ALA A 1 103 ? -12.607 3.918 7.916 1.00 93.06 103 ALA A O 1
ATOM 784 N N . GLN A 1 104 ? -11.882 2.770 9.714 1.00 92.06 104 GLN A N 1
ATOM 785 C CA . GLN A 1 104 ? -10.457 2.917 9.420 1.00 92.06 104 GLN A CA 1
ATOM 786 C C . GLN A 1 104 ? -10.066 2.135 8.168 1.00 92.06 104 GLN A C 1
ATOM 788 O O . GLN A 1 104 ? -9.409 2.711 7.307 1.00 92.06 104 GLN A O 1
ATOM 793 N N . TYR A 1 105 ? -10.554 0.901 8.005 1.00 92.88 105 TYR A N 1
ATOM 794 C CA . TYR A 1 105 ? -10.377 0.118 6.780 1.00 92.88 105 TYR A CA 1
ATOM 795 C C . TYR A 1 105 ? -10.879 0.881 5.550 1.00 92.88 105 TYR A C 1
ATOM 797 O O . TYR A 1 105 ? -10.139 1.061 4.587 1.00 92.88 105 TYR A O 1
ATOM 805 N N . ARG A 1 106 ? -12.109 1.418 5.585 1.00 93.94 106 ARG A N 1
ATOM 806 C CA . ARG A 1 106 ? -12.668 2.178 4.450 1.00 93.94 106 ARG A CA 1
ATOM 807 C C . ARG A 1 106 ? -11.842 3.420 4.113 1.00 93.94 106 ARG A C 1
ATOM 809 O O . ARG A 1 106 ? -11.629 3.719 2.939 1.00 93.94 106 ARG A O 1
ATOM 816 N N . ASN A 1 107 ? -11.369 4.146 5.124 1.00 93.62 107 ASN A N 1
ATOM 817 C CA . ASN A 1 107 ? -10.523 5.322 4.917 1.00 93.62 107 ASN A CA 1
ATOM 818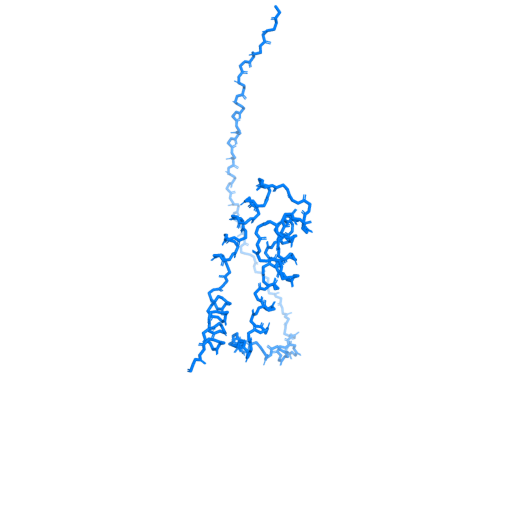 C C . ASN A 1 107 ? -9.117 4.956 4.423 1.00 93.62 107 ASN A C 1
ATOM 820 O O . ASN A 1 107 ? -8.572 5.659 3.573 1.00 93.62 107 ASN A O 1
ATOM 824 N N . ALA A 1 108 ? -8.526 3.875 4.935 1.00 91.56 108 ALA A N 1
ATOM 825 C CA . ALA A 1 108 ? -7.259 3.332 4.455 1.00 91.56 108 ALA A CA 1
ATOM 826 C C . ALA A 1 108 ? -7.385 2.884 2.997 1.00 91.56 108 ALA A C 1
ATOM 828 O O . ALA A 1 108 ? -6.590 3.318 2.173 1.00 91.56 108 ALA A O 1
ATOM 829 N N . ARG A 1 109 ? -8.447 2.152 2.641 1.00 92.62 109 ARG A N 1
ATOM 830 C CA . ARG A 1 109 ? -8.695 1.704 1.268 1.00 92.62 109 ARG A CA 1
ATOM 831 C C . ARG A 1 109 ? -8.820 2.871 0.290 1.00 92.62 109 ARG A C 1
ATOM 833 O O . ARG A 1 109 ? -8.097 2.911 -0.691 1.00 92.62 109 ARG A O 1
ATOM 840 N N . ARG A 1 110 ? -9.619 3.895 0.612 1.00 94.19 110 ARG A N 1
ATOM 841 C CA . ARG A 1 110 ? -9.728 5.117 -0.215 1.00 94.19 110 ARG A CA 1
ATOM 842 C C . ARG A 1 110 ? -8.414 5.889 -0.362 1.00 94.19 110 ARG A C 1
ATOM 844 O O . ARG A 1 110 ? -8.267 6.682 -1.291 1.00 94.19 110 ARG A O 1
ATOM 851 N N . ARG A 1 111 ? -7.507 5.793 0.613 1.00 91.50 111 ARG A N 1
ATOM 852 C CA . ARG A 1 111 ? -6.169 6.396 0.519 1.00 91.50 111 ARG A CA 1
ATOM 853 C C . ARG A 1 111 ? -5.255 5.532 -0.336 1.00 91.50 111 ARG A C 1
ATOM 855 O O . ARG A 1 111 ? -4.584 6.085 -1.197 1.00 91.50 111 ARG A O 1
ATOM 862 N N . LEU A 1 112 ? -5.298 4.216 -0.149 1.00 88.69 112 LEU A N 1
ATOM 863 C CA . LEU A 1 112 ? -4.580 3.253 -0.972 1.00 88.69 112 LEU A CA 1
ATOM 864 C C . LEU A 1 112 ? -4.967 3.403 -2.448 1.00 88.69 112 LEU A C 1
ATOM 866 O O . LEU A 1 112 ? -4.081 3.554 -3.276 1.00 88.69 112 LEU A O 1
ATOM 870 N N . ASP A 1 113 ? -6.262 3.474 -2.769 1.00 89.88 113 ASP A N 1
ATOM 871 C CA . ASP A 1 113 ? -6.741 3.662 -4.145 1.00 89.88 113 ASP A CA 1
ATOM 872 C C . ASP A 1 113 ? -6.161 4.952 -4.764 1.00 89.88 113 ASP A C 1
ATOM 874 O O . ASP A 1 113 ? -5.638 4.940 -5.876 1.00 89.88 113 ASP A O 1
ATOM 878 N N . ARG A 1 114 ? -6.130 6.055 -4.001 1.00 90.12 114 ARG A N 1
ATOM 879 C CA . ARG A 1 114 ? -5.498 7.313 -4.438 1.00 90.12 114 ARG A CA 1
ATOM 880 C C . ARG A 1 114 ? -3.982 7.197 -4.619 1.00 90.12 114 ARG A C 1
ATOM 882 O O . ARG A 1 114 ? -3.431 7.814 -5.525 1.00 90.12 114 ARG A O 1
ATOM 889 N N . MET A 1 115 ? -3.295 6.427 -3.775 1.00 88.00 115 MET A N 1
ATOM 890 C CA . MET A 1 115 ? -1.861 6.153 -3.941 1.00 88.00 115 MET A CA 1
ATOM 891 C C . MET A 1 115 ? -1.598 5.313 -5.193 1.00 88.00 115 MET A C 1
ATOM 893 O O . MET A 1 115 ? -0.628 5.571 -5.901 1.00 88.00 115 MET A O 1
ATOM 897 N N . VAL A 1 116 ? -2.484 4.363 -5.504 1.00 86.31 116 VAL A N 1
ATOM 898 C CA . VAL A 1 116 ? -2.435 3.577 -6.742 1.00 86.31 116 VAL A CA 1
ATOM 899 C C . VAL A 1 116 ? -2.634 4.461 -7.971 1.00 86.31 116 VAL A C 1
ATOM 901 O O . VAL A 1 116 ? -1.888 4.338 -8.939 1.00 86.31 116 VAL A O 1
ATOM 904 N N . GLU A 1 117 ? -3.569 5.406 -7.935 1.00 85.12 117 GLU A N 1
ATOM 905 C CA . GLU A 1 117 ? -3.749 6.377 -9.023 1.00 85.12 117 GLU A CA 1
ATOM 906 C C . GLU A 1 117 ? -2.537 7.304 -9.203 1.00 85.12 117 GLU A C 1
ATOM 908 O O . GLU A 1 117 ? -2.203 7.674 -10.334 1.00 85.12 117 GLU A O 1
ATOM 913 N N . ALA A 1 118 ? -1.864 7.650 -8.102 1.00 81.81 118 ALA A N 1
ATOM 914 C CA . ALA A 1 118 ? -0.674 8.496 -8.088 1.00 81.81 118 ALA A CA 1
ATOM 915 C C . ALA A 1 118 ? 0.621 7.759 -8.481 1.00 81.81 118 ALA A C 1
ATOM 917 O O . ALA A 1 118 ? 1.636 8.413 -8.733 1.00 81.81 118 ALA A O 1
ATOM 918 N N . LEU A 1 119 ? 0.613 6.422 -8.549 1.00 79.56 119 LEU A N 1
ATOM 919 C CA . LEU A 1 119 ? 1.779 5.651 -8.978 1.00 79.56 119 LEU A CA 1
ATOM 920 C C . LEU A 1 119 ? 2.140 5.980 -10.442 1.00 79.56 119 LEU A C 1
ATOM 922 O O . LEU A 1 119 ? 1.244 6.126 -11.291 1.00 79.56 119 LEU A O 1
ATOM 926 N N . PRO A 1 120 ? 3.448 6.050 -10.770 1.00 80.25 120 PRO A N 1
ATOM 927 C CA . PRO A 1 120 ? 3.908 6.214 -12.142 1.00 80.25 120 PRO A CA 1
ATOM 928 C C . PRO A 1 120 ? 3.247 5.186 -13.059 1.00 80.25 120 PRO A C 1
ATOM 930 O O . PRO A 1 120 ? 3.182 3.999 -12.732 1.00 80.25 120 PRO A O 1
ATOM 933 N N . THR A 1 121 ? 2.758 5.640 -14.213 1.00 78.56 121 THR A N 1
ATOM 934 C CA . THR A 1 121 ? 2.097 4.776 -15.204 1.00 78.56 121 THR A CA 1
ATOM 935 C C . THR A 1 121 ? 2.984 3.610 -15.618 1.00 78.56 121 THR A C 1
ATOM 937 O O . THR A 1 121 ? 2.492 2.507 -15.754 1.00 78.56 121 THR A O 1
ATOM 940 N N . THR A 1 122 ? 4.305 3.791 -15.650 1.00 73.00 122 THR A N 1
ATOM 941 C CA . THR A 1 122 ? 5.272 2.719 -15.931 1.00 73.00 122 THR A CA 1
ATOM 942 C C . THR A 1 122 ? 5.196 1.525 -14.975 1.00 73.00 122 THR A C 1
ATOM 944 O O . THR A 1 122 ? 5.449 0.402 -15.403 1.00 73.00 122 THR A O 1
ATOM 947 N N . ILE A 1 123 ? 4.864 1.743 -13.698 1.00 74.06 123 ILE A N 1
ATOM 948 C CA . ILE A 1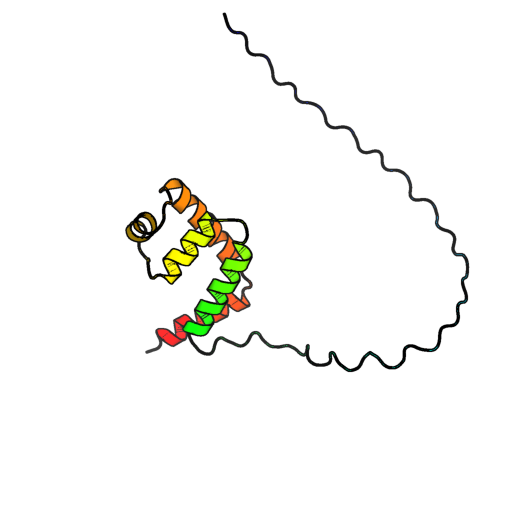 123 ? 4.714 0.666 -12.705 1.00 74.06 123 ILE A CA 1
ATOM 949 C C . ILE A 1 123 ? 3.342 0.005 -12.853 1.00 74.06 123 ILE A C 1
ATOM 951 O O . ILE A 1 123 ? 3.240 -1.217 -12.787 1.00 74.06 123 ILE A O 1
ATOM 955 N N . ARG A 1 124 ? 2.294 0.801 -13.101 1.00 74.12 124 ARG A N 1
ATOM 956 C CA . ARG A 1 124 ? 0.939 0.286 -13.351 1.00 74.12 124 ARG A CA 1
ATOM 957 C C . ARG A 1 124 ? 0.873 -0.555 -14.623 1.00 74.12 124 ARG A C 1
ATOM 959 O O . ARG A 1 124 ? 0.346 -1.658 -14.574 1.00 74.12 124 ARG A O 1
ATOM 966 N N . ASP A 1 125 ? 1.461 -0.066 -15.708 1.00 75.12 125 ASP A N 1
ATOM 967 C CA . ASP A 1 125 ? 1.530 -0.761 -16.993 1.00 75.12 125 ASP A CA 1
ATOM 968 C C . ASP A 1 125 ? 2.361 -2.042 -16.863 1.00 75.12 125 ASP A C 1
ATOM 970 O O . ASP A 1 125 ? 1.962 -3.084 -17.361 1.00 75.12 125 ASP A O 1
ATOM 974 N N . GLY A 1 126 ? 3.471 -2.011 -16.113 1.00 70.94 126 GLY A N 1
ATOM 975 C CA . GLY A 1 126 ? 4.269 -3.211 -15.843 1.00 70.94 126 GLY A CA 1
ATOM 976 C C . GLY A 1 126 ? 3.524 -4.278 -15.030 1.00 70.94 126 GLY A C 1
ATOM 977 O O . GLY A 1 126 ? 3.689 -5.467 -15.291 1.00 70.94 126 GLY A O 1
ATOM 978 N N . ALA A 1 127 ? 2.692 -3.869 -14.068 1.00 71.12 127 ALA A N 1
ATOM 979 C CA . ALA A 1 127 ? 1.847 -4.785 -13.304 1.00 71.12 127 ALA A CA 1
ATOM 980 C C . ALA A 1 127 ? 0.678 -5.334 -14.140 1.00 71.12 127 ALA A C 1
ATOM 982 O O . ALA A 1 127 ? 0.359 -6.517 -14.036 1.00 71.12 127 ALA A O 1
ATOM 983 N N . ALA A 1 128 ? 0.070 -4.500 -14.988 1.00 73.75 128 ALA A N 1
ATOM 984 C CA . ALA A 1 128 ? -0.979 -4.913 -15.916 1.00 73.75 128 ALA A CA 1
ATOM 985 C C . ALA A 1 128 ? -0.448 -5.905 -16.966 1.00 73.75 128 ALA A C 1
ATOM 987 O O . ALA A 1 128 ? -1.034 -6.973 -17.123 1.00 73.75 128 ALA A O 1
ATOM 988 N N . ASP A 1 129 ? 0.701 -5.610 -17.587 1.00 72.31 129 ASP A N 1
ATOM 989 C CA . ASP A 1 129 ? 1.398 -6.508 -18.521 1.00 72.31 129 ASP A CA 1
ATOM 990 C C . ASP A 1 129 ? 1.693 -7.863 -17.851 1.00 72.31 129 ASP A C 1
ATOM 992 O O . ASP A 1 129 ? 1.489 -8.922 -18.439 1.00 72.31 129 ASP A O 1
ATOM 996 N N . ALA A 1 130 ? 2.157 -7.854 -16.597 1.00 68.44 130 ALA A N 1
ATOM 997 C CA . ALA A 1 130 ? 2.476 -9.085 -15.877 1.00 68.44 130 ALA A CA 1
ATOM 998 C C . ALA A 1 130 ? 1.231 -9.928 -15.539 1.00 68.44 130 ALA A C 1
ATOM 1000 O O . ALA A 1 130 ? 1.301 -11.159 -15.573 1.00 68.44 130 ALA A O 1
ATOM 1001 N N . LEU A 1 131 ? 0.095 -9.286 -15.239 1.00 71.19 131 LEU A N 1
ATOM 1002 C CA . LEU A 1 131 ? -1.191 -9.966 -15.061 1.00 71.19 131 LEU A CA 1
ATOM 1003 C C . LEU A 1 131 ? -1.686 -10.558 -16.384 1.00 71.19 131 LEU A C 1
ATOM 1005 O O . LEU A 1 131 ? -2.104 -11.712 -16.406 1.00 71.19 131 LEU A O 1
ATOM 1009 N N . GLU A 1 132 ? -1.586 -9.817 -17.488 1.00 69.25 132 GLU A N 1
ATOM 1010 C CA . GLU A 1 132 ? -1.986 -10.292 -18.817 1.00 69.25 132 GLU A CA 1
ATOM 1011 C C . GLU A 1 132 ? -1.182 -11.531 -19.244 1.00 69.25 132 GLU A C 1
ATOM 1013 O O . GLU A 1 132 ? -1.761 -12.516 -19.698 1.00 69.25 132 GLU A O 1
ATOM 1018 N N . VAL A 1 133 ? 0.132 -11.548 -18.991 1.00 63.94 133 VAL A N 1
ATOM 1019 C CA . VAL A 1 133 ? 0.985 -12.722 -19.255 1.00 63.94 133 VAL A CA 1
ATOM 1020 C C . VAL A 1 133 ? 0.611 -13.923 -18.374 1.00 63.94 133 VAL A C 1
ATOM 1022 O O . VAL A 1 133 ? 0.733 -15.062 -18.816 1.00 63.94 133 VAL A O 1
ATOM 1025 N N . SER A 1 134 ? 0.132 -13.703 -17.145 1.00 59.53 134 SER A N 1
ATOM 1026 C CA . SER A 1 134 ? -0.250 -14.786 -16.226 1.00 59.53 134 SER A CA 1
ATOM 1027 C C . SER A 1 134 ? -1.602 -15.436 -16.546 1.00 59.53 134 SER A C 1
ATOM 1029 O O . SER A 1 134 ? -1.827 -16.570 -16.123 1.00 59.53 134 SER A O 1
ATOM 1031 N N . TYR A 1 135 ? -2.497 -14.743 -17.258 1.00 62.94 135 TYR A N 1
ATOM 1032 C CA . TYR A 1 135 ? -3.802 -15.267 -17.693 1.00 62.94 135 TYR A CA 1
ATOM 1033 C C . TYR A 1 135 ? -3.832 -15.658 -19.183 1.00 62.94 135 TYR A C 1
ATOM 1035 O O . TYR A 1 135 ? -4.884 -16.036 -19.702 1.00 62.94 135 TYR A O 1
ATOM 1043 N N . GLY A 1 136 ? -2.685 -15.585 -19.864 1.00 53.53 136 GLY A N 1
ATOM 1044 C CA . GLY A 1 136 ? -2.523 -15.973 -21.261 1.00 53.53 136 GLY A CA 1
ATOM 1045 C C . GLY A 1 136 ? -2.678 -17.480 -21.480 1.00 53.53 136 GLY A C 1
ATOM 1046 O O . GLY A 1 136 ? -1.780 -18.255 -21.153 1.00 53.53 136 GLY A O 1
ATOM 1047 N N . TYR A 1 137 ? -3.837 -17.843 -22.037 1.00 45.72 137 TYR A N 1
ATOM 1048 C CA . TYR A 1 137 ? -4.106 -19.047 -22.833 1.00 45.72 137 TYR A CA 1
ATOM 1049 C C . TYR A 1 137 ? -3.229 -19.119 -24.090 1.00 45.72 137 TYR A C 1
ATOM 1051 O O . TYR A 1 137 ? -2.938 -18.044 -24.666 1.00 45.72 137 TYR A O 1
#

Sequence (137 aa):
MRSLSSYEVTRHKRLQTTPVGRLSLEDSHGDDAQLDAAMTCNGNERTRRPKRAASLVEASDQLLAGLRILARGDAQVTQLIDAYEAGCEERADILGCTDLTEAQYRNARRRLDRMVEALPTTIRDGAADALEVSYGY

Secondary structure (DSSP, 8-state):
-----------PPPPP-PPPP---------------SS-SS-TT-S-------SSHHHHHHHHHHHHHHHTTT-HHHHHHHHHHHTT--SHHHHHHHS---HHHHHHHHHHHHHHHHHS-HHHHHHHHHHHHHHS--

Foldseek 3Di:
DDDDDDDDDDDDDDDDDDDDDDDDDDDDDDDDPDDPDDPDPPPPPPDPPPPLQPALVSLLVVVLVQLCVVCVPPVLLVLQSVCVVVVNPDPVSSVVSDVDDPVSNVVSVVVSVVSVVVDDVSSVVSNVVNVCVVPDD

Radius of gyration: 27.24 Å; chains: 1; bounding box: 69×66×56 Å

pLDDT: mean 70.44, std 17.88, range [41.56, 94.19]